Protein AF-G5QBM4-F1 (afdb_monomer_lite)

Radius of gyration: 10.31 Å; chains: 1; bounding box: 19×17×27 Å

pLDDT: mean 95.83, std 4.6, range [71.69, 98.25]

InterPro domains:
  IPR006963 Molybdopterin oxidoreductase, 4Fe-4S domain [PF04879] (1-40)
  IPR006963 Molybdopterin oxidoreductase, 4Fe-4S domain [PS51669] (1-42)
  IPR027467 Molybdopterin oxidoreductase, molybdopterin cofactor binding site [PS00551] (6-23)

Sequence (42 aa):
MKKVVTVCPYCASGCKINLVVDNGKIVRAEAAQGKTNQGKFY

Structure (mmCIF, N/CA/C/O backbone):
data_AF-G5QBM4-F1
#
_entry.id   AF-G5QBM4-F1
#
loop_
_atom_site.group_PDB
_atom_site.id
_atom_site.type_symbol
_atom_site.label_atom_id
_atom_site.label_alt_id
_atom_site.label_comp_id
_atom_site.label_asym_id
_atom_site.label_entity_id
_atom_site.label_seq_id
_atom_site.pdbx_PDB_ins_code
_atom_site.Cartn_x
_atom_site.Cartn_y
_atom_site.Cartn_z
_atom_site.occupancy
_atom_site.B_iso_or_equiv
_atom_site.auth_seq_id
_atom_site.auth_comp_id
_atom_site.auth_asym_id
_atom_site.auth_atom_id
_atom_site.pdbx_PDB_model_num
ATOM 1 N N . MET A 1 1 ? -11.098 7.547 10.200 1.00 88.00 1 MET A N 1
ATOM 2 C CA . MET A 1 1 ? -10.536 7.170 8.884 1.00 88.00 1 MET A CA 1
ATOM 3 C C . MET A 1 1 ? -9.278 7.977 8.521 1.00 88.00 1 MET A C 1
ATOM 5 O O . MET A 1 1 ? -9.350 9.192 8.378 1.00 88.00 1 MET A O 1
ATOM 9 N N . LYS A 1 2 ? 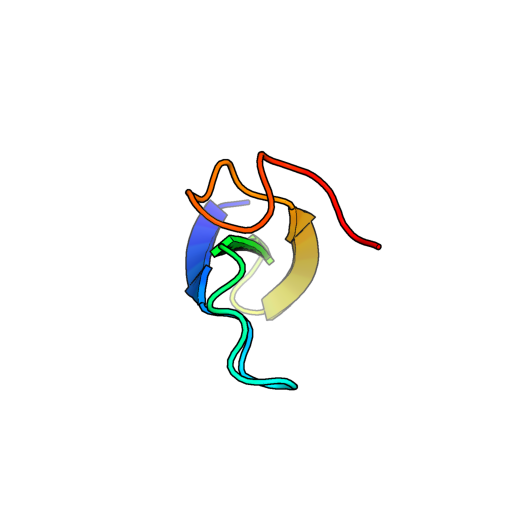-8.122 7.309 8.387 1.00 96.81 2 LYS A N 1
ATOM 10 C CA . LYS A 1 2 ? -6.805 7.876 8.014 1.00 96.81 2 LYS A CA 1
ATOM 11 C C . LYS A 1 2 ? -6.269 7.160 6.771 1.00 96.81 2 LYS A C 1
ATOM 13 O O . LYS A 1 2 ? -6.469 5.957 6.641 1.00 96.81 2 LYS A O 1
ATOM 18 N N . LYS A 1 3 ? -5.555 7.862 5.886 1.00 97.56 3 LYS A N 1
ATOM 19 C CA . LYS A 1 3 ? -4.808 7.244 4.775 1.00 97.56 3 LYS A CA 1
ATOM 20 C C . LYS A 1 3 ? -3.314 7.227 5.093 1.00 97.56 3 LYS A C 1
ATOM 22 O O . LYS A 1 3 ? -2.771 8.240 5.530 1.00 97.56 3 LYS A O 1
ATOM 27 N N . VAL A 1 4 ? -2.662 6.085 4.894 1.00 97.94 4 VAL A N 1
ATOM 28 C CA . VAL A 1 4 ? -1.209 5.920 5.047 1.00 97.94 4 VAL A CA 1
ATOM 29 C C . VAL A 1 4 ? -0.626 5.516 3.700 1.00 97.94 4 VAL A C 1
ATOM 31 O O . VAL A 1 4 ? -0.999 4.477 3.156 1.00 97.94 4 VAL A O 1
ATOM 34 N N . VAL A 1 5 ? 0.281 6.333 3.162 1.00 97.75 5 VAL A N 1
ATOM 35 C CA . VAL A 1 5 ? 0.969 6.030 1.902 1.00 97.75 5 VAL A CA 1
ATOM 36 C C . VAL A 1 5 ? 2.057 4.994 2.161 1.00 97.75 5 VAL A C 1
ATOM 38 O O . VAL A 1 5 ? 2.920 5.198 3.012 1.00 97.75 5 VAL A O 1
ATOM 41 N N . THR A 1 6 ? 2.047 3.909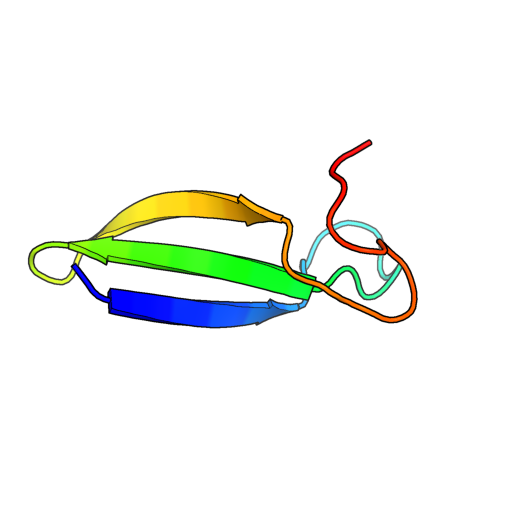 1.395 1.00 97.81 6 THR A N 1
ATOM 42 C CA . THR A 1 6 ? 3.111 2.899 1.401 1.00 97.81 6 THR A CA 1
ATOM 43 C C . THR A 1 6 ? 3.446 2.435 -0.019 1.00 97.81 6 THR A C 1
ATOM 45 O O . THR A 1 6 ? 2.827 2.864 -0.999 1.00 97.81 6 THR A O 1
ATOM 48 N N . VAL A 1 7 ? 4.468 1.593 -0.140 1.00 97.38 7 VAL A N 1
ATOM 49 C CA . VAL A 1 7 ? 4.853 0.921 -1.384 1.00 97.38 7 VAL A CA 1
ATOM 50 C C . VAL A 1 7 ? 4.251 -0.482 -1.401 1.00 97.38 7 VAL A C 1
ATOM 52 O O . VAL A 1 7 ? 4.291 -1.195 -0.401 1.00 97.38 7 VAL A O 1
ATOM 55 N N . CYS A 1 8 ? 3.689 -0.871 -2.542 1.00 96.31 8 CYS A N 1
ATOM 56 C CA . CYS A 1 8 ? 3.164 -2.210 -2.777 1.00 96.31 8 CYS A CA 1
ATOM 57 C C . CYS A 1 8 ? 4.290 -3.270 -2.718 1.00 96.31 8 CYS A C 1
ATOM 59 O O . CYS A 1 8 ? 5.269 -3.129 -3.458 1.00 96.31 8 CYS A O 1
ATOM 61 N N . PRO A 1 9 ? 4.167 -4.330 -1.893 1.00 96.44 9 PRO A N 1
ATOM 62 C CA . PRO A 1 9 ? 5.254 -5.282 -1.646 1.00 96.44 9 PRO A CA 1
ATOM 63 C C . PRO A 1 9 ? 5.329 -6.455 -2.641 1.00 96.44 9 PRO A C 1
ATOM 65 O O . PRO A 1 9 ? 6.147 -7.344 -2.445 1.00 96.44 9 PRO A O 1
ATOM 68 N N . TYR A 1 10 ? 4.484 -6.505 -3.678 1.00 95.50 10 TYR A N 1
ATOM 69 C CA . TYR A 1 10 ? 4.327 -7.716 -4.498 1.00 95.50 10 TYR A CA 1
ATOM 70 C C . TYR A 1 10 ? 5.397 -7.891 -5.588 1.00 95.50 10 TYR A C 1
ATOM 72 O O . TYR A 1 10 ? 6.239 -8.774 -5.501 1.00 95.50 10 TYR A O 1
ATOM 80 N N . CYS A 1 11 ? 5.364 -7.072 -6.639 1.00 94.56 11 CYS A N 1
ATOM 81 C CA . CYS A 1 11 ? 6.111 -7.311 -7.884 1.00 94.56 11 CYS A CA 1
ATOM 82 C C . CYS A 1 11 ? 7.327 -6.389 -8.080 1.00 94.56 11 CYS A C 1
ATOM 84 O O . CYS A 1 11 ? 7.822 -6.248 -9.194 1.00 94.56 11 CYS A O 1
ATOM 86 N N . ALA A 1 12 ? 7.771 -5.703 -7.021 1.00 93.69 12 ALA A N 1
ATOM 87 C CA . ALA A 1 12 ? 8.883 -4.743 -7.039 1.00 93.69 12 ALA A CA 1
ATOM 88 C C . ALA A 1 12 ? 8.734 -3.543 -8.003 1.00 93.69 12 ALA A C 1
ATOM 90 O O . ALA A 1 12 ? 9.633 -2.710 -8.083 1.00 93.69 12 ALA A O 1
ATOM 91 N N . SER A 1 13 ? 7.582 -3.360 -8.662 1.00 94.56 13 SER A N 1
ATOM 92 C CA . SER A 1 13 ? 7.328 -2.195 -9.527 1.00 94.56 13 SER A CA 1
ATOM 93 C C . SER A 1 13 ? 7.332 -0.861 -8.766 1.00 94.56 13 SER A C 1
ATOM 95 O O . SER A 1 13 ? 7.428 0.210 -9.364 1.00 94.56 13 SER A O 1
ATOM 97 N N . GLY A 1 14 ? 7.211 -0.898 -7.436 1.00 96.00 14 GLY A N 1
ATOM 98 C CA . GLY A 1 14 ? 7.257 0.302 -6.603 1.00 96.00 14 GLY A CA 1
ATOM 99 C C . GLY A 1 14 ? 5.968 1.131 -6.636 1.00 96.00 14 GLY A C 1
ATOM 100 O O . GLY A 1 14 ? 6.012 2.342 -6.413 1.00 96.00 14 GLY A O 1
ATOM 101 N N . CYS A 1 15 ? 4.818 0.507 -6.913 1.00 97.44 15 CYS A N 1
ATOM 102 C CA . CYS A 1 15 ? 3.515 1.177 -6.925 1.00 97.44 15 CYS A CA 1
ATOM 103 C C . CYS A 1 15 ? 3.214 1.819 -5.561 1.00 97.44 15 CYS A C 1
ATOM 105 O O . CYS A 1 15 ? 3.388 1.180 -4.519 1.00 97.44 15 CYS A O 1
ATOM 107 N N . LYS A 1 16 ? 2.733 3.067 -5.560 1.00 97.94 16 LYS A N 1
ATOM 108 C CA . LYS A 1 16 ? 2.292 3.757 -4.342 1.00 97.94 16 LYS A CA 1
ATOM 109 C C . LYS A 1 16 ? 0.818 3.472 -4.089 1.00 97.94 16 LYS A C 1
ATOM 111 O O . LYS A 1 16 ? -0.008 3.586 -4.997 1.00 97.94 16 LYS A O 1
ATOM 116 N N . ILE A 1 17 ? 0.490 3.146 -2.842 1.00 98.12 17 ILE A N 1
ATOM 117 C CA . ILE A 1 17 ? -0.877 2.838 -2.411 1.00 98.12 17 ILE A CA 1
ATOM 118 C C . ILE A 1 17 ? -1.209 3.569 -1.113 1.00 98.12 17 ILE A C 1
ATOM 120 O O . ILE A 1 17 ? -0.328 3.807 -0.286 1.00 98.12 17 ILE A O 1
ATOM 124 N N . ASN A 1 18 ? -2.482 3.897 -0.930 1.00 98.00 18 ASN A N 1
ATOM 125 C CA . ASN A 1 18 ? -3.042 4.375 0.324 1.00 98.00 18 ASN A CA 1
ATOM 126 C C . ASN A 1 18 ? -3.682 3.199 1.059 1.00 98.00 18 ASN A C 1
ATOM 128 O O . ASN A 1 18 ? -4.691 2.660 0.605 1.00 98.00 18 ASN A O 1
ATOM 132 N N . LEU A 1 19 ? -3.143 2.835 2.219 1.00 98.12 19 LEU A N 1
ATOM 133 C CA . LEU A 1 19 ? -3.854 1.981 3.164 1.00 98.12 19 LEU A CA 1
ATOM 134 C C . LEU A 1 19 ? -4.837 2.849 3.942 1.00 98.12 19 LEU A C 1
ATOM 136 O O . LEU A 1 19 ? -4.434 3.791 4.632 1.00 98.12 19 LEU A O 1
ATOM 140 N N . VAL A 1 20 ? -6.127 2.556 3.810 1.00 98.06 20 VAL A N 1
ATOM 141 C CA . VAL A 1 20 ? -7.16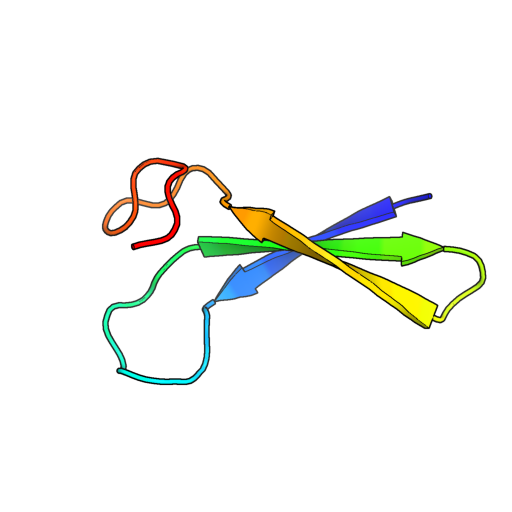9 3.248 4.566 1.00 98.06 20 VAL A CA 1
ATOM 142 C C . VAL A 1 20 ? -7.343 2.525 5.890 1.00 98.06 20 VAL A C 1
ATOM 144 O O . VAL A 1 20 ? -7.731 1.357 5.931 1.00 98.06 20 VAL A O 1
ATOM 147 N N . VAL A 1 21 ? -7.029 3.237 6.965 1.00 98.25 21 VAL A N 1
ATOM 148 C CA . VAL A 1 21 ? -7.090 2.752 8.338 1.00 98.25 21 VAL A CA 1
ATOM 149 C C . VAL A 1 21 ? -8.308 3.354 9.020 1.00 98.25 21 VAL A C 1
ATOM 151 O O . VAL A 1 21 ? -8.481 4.579 9.044 1.00 98.25 21 VAL A O 1
ATOM 154 N N . ASP A 1 22 ? -9.135 2.497 9.600 1.00 98.06 22 ASP A N 1
ATOM 155 C CA . ASP A 1 22 ? -10.272 2.899 10.412 1.00 98.06 22 ASP A CA 1
ATOM 156 C C . ASP A 1 22 ? -10.327 2.066 11.691 1.00 98.06 22 ASP A C 1
ATOM 158 O O . ASP A 1 22 ? -10.120 0.853 11.661 1.00 98.06 22 ASP A O 1
ATOM 162 N N . ASN A 1 23 ? -10.505 2.734 12.833 1.00 97.25 23 ASN A N 1
ATOM 163 C CA . ASN A 1 23 ? -10.444 2.124 14.169 1.00 97.25 23 ASN A CA 1
ATOM 164 C C . ASN A 1 23 ? -9.231 1.189 14.374 1.00 97.25 23 ASN A C 1
ATOM 166 O O . ASN A 1 23 ? -9.353 0.081 14.891 1.00 97.25 23 ASN A O 1
ATOM 170 N N . GLY A 1 24 ? -8.050 1.628 13.922 1.00 96.88 24 GLY A N 1
ATOM 171 C CA . GLY A 1 24 ? -6.790 0.887 14.064 1.00 96.88 24 GLY A CA 1
ATOM 172 C C . GLY A 1 24 ? -6.623 -0.310 13.121 1.00 96.88 24 GLY A C 1
ATOM 173 O O . GLY A 1 24 ? -5.588 -0.970 13.172 1.00 96.88 24 GLY A O 1
ATOM 174 N N . LYS A 1 25 ? -7.592 -0.583 12.240 1.00 97.88 25 LYS A N 1
ATOM 175 C CA . LYS A 1 25 ? -7.545 -1.688 11.273 1.00 97.88 25 LYS A CA 1
ATOM 176 C C . LYS A 1 25 ? -7.457 -1.164 9.846 1.00 97.88 25 LYS A C 1
ATOM 178 O O . LYS A 1 25 ? -8.035 -0.132 9.518 1.00 97.88 25 LYS A O 1
ATOM 183 N N . ILE A 1 26 ? -6.751 -1.889 8.983 1.00 97.88 26 ILE A N 1
ATOM 184 C CA . ILE A 1 26 ? -6.748 -1.621 7.541 1.00 97.88 26 ILE A CA 1
ATOM 185 C C . ILE A 1 26 ? -8.061 -2.158 6.972 1.00 97.88 26 ILE A C 1
ATOM 187 O O . ILE A 1 26 ? -8.349 -3.343 7.118 1.00 97.88 26 ILE A O 1
ATOM 191 N N . VAL A 1 27 ? -8.850 -1.294 6.337 1.00 98.25 27 VAL A N 1
ATOM 192 C CA . VAL A 1 27 ? -10.170 -1.660 5.794 1.00 98.25 27 VAL A CA 1
ATOM 193 C C . VAL A 1 27 ? -10.196 -1.729 4.270 1.00 98.25 27 VAL A C 1
ATOM 195 O O . VAL A 1 27 ? -11.056 -2.397 3.707 1.00 98.25 27 VAL A O 1
ATOM 198 N N . ARG A 1 28 ? -9.263 -1.053 3.588 1.00 97.12 28 ARG A N 1
ATOM 199 C CA . ARG A 1 28 ? -9.080 -1.131 2.129 1.00 97.12 28 ARG A CA 1
ATOM 200 C C . ARG A 1 28 ? -7.718 -0.586 1.704 1.00 97.12 28 ARG A C 1
ATOM 202 O O . ARG A 1 28 ? -7.091 0.181 2.440 1.00 97.12 28 ARG A O 1
ATOM 209 N N . ALA A 1 29 ? -7.304 -0.942 0.493 1.00 97.31 29 ALA A N 1
ATOM 210 C CA . ALA A 1 29 ? -6.179 -0.335 -0.207 1.00 97.31 29 ALA A CA 1
ATOM 211 C C . ALA A 1 29 ? -6.695 0.429 -1.435 1.00 97.31 29 ALA A C 1
ATOM 213 O O . ALA A 1 29 ? -7.504 -0.089 -2.200 1.00 97.31 29 ALA A O 1
ATOM 214 N N . GLU A 1 30 ? -6.234 1.662 -1.620 1.00 97.12 30 GLU A N 1
ATOM 215 C CA . GLU A 1 30 ? -6.563 2.514 -2.767 1.00 97.12 30 GLU A CA 1
ATOM 216 C C . GLU A 1 30 ? -5.281 2.878 -3.520 1.00 97.12 30 GLU A C 1
ATOM 218 O O . GLU A 1 30 ? -4.212 2.999 -2.915 1.00 97.12 30 GLU A O 1
ATOM 223 N N . ALA A 1 31 ? -5.365 3.084 -4.834 1.0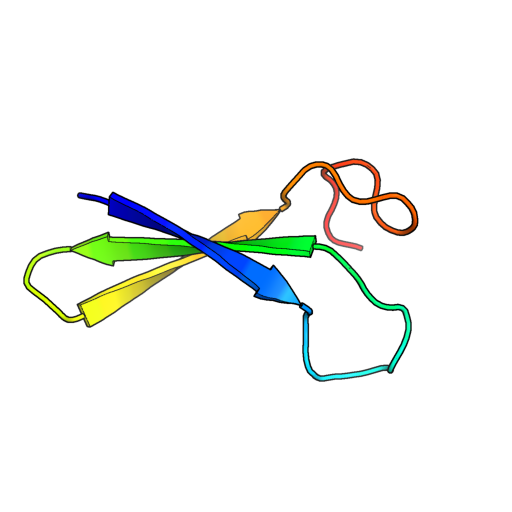0 97.25 31 ALA A N 1
ATOM 224 C CA . ALA A 1 31 ? -4.205 3.511 -5.602 1.00 97.25 31 ALA A CA 1
ATOM 225 C C . ALA A 1 31 ? -3.819 4.935 -5.180 1.00 97.25 31 ALA A C 1
ATOM 227 O O . ALA A 1 31 ? -4.675 5.805 -5.009 1.00 97.25 31 ALA A O 1
ATOM 228 N N . ALA A 1 32 ? -2.525 5.176 -4.987 1.00 97.50 32 ALA A N 1
ATOM 229 C CA . ALA A 1 32 ? -1.993 6.510 -4.742 1.00 97.50 32 ALA A CA 1
ATOM 230 C C . ALA A 1 32 ? -1.208 6.991 -5.964 1.00 97.50 32 ALA A C 1
ATOM 232 O O . ALA A 1 32 ? -0.737 6.193 -6.777 1.00 97.50 32 ALA A O 1
ATOM 233 N N . GLN A 1 33 ? -1.054 8.309 -6.086 1.00 97.62 33 GLN A N 1
ATOM 234 C CA . GLN A 1 33 ? -0.233 8.906 -7.133 1.00 97.62 33 GLN A CA 1
ATOM 235 C C . GLN A 1 33 ? 1.247 8.591 -6.886 1.00 97.62 33 GLN A C 1
ATOM 237 O O . GLN A 1 33 ? 1.913 9.223 -6.067 1.00 97.62 33 GLN A O 1
ATOM 242 N N . GLY A 1 34 ? 1.745 7.563 -7.571 1.00 95.94 34 GLY A N 1
ATOM 243 C CA . GLY A 1 34 ? 3.147 7.160 -7.587 1.00 95.94 34 GLY A CA 1
ATOM 244 C C . GLY A 1 34 ? 3.747 7.280 -8.983 1.00 95.94 34 GLY A C 1
ATOM 245 O O . GLY A 1 34 ? 3.030 7.196 -9.976 1.00 95.94 34 GLY A O 1
ATOM 246 N N . LYS A 1 35 ? 5.077 7.420 -9.063 1.00 96.62 35 LYS A N 1
ATOM 247 C CA . LYS A 1 35 ? 5.801 7.528 -10.343 1.00 96.62 35 LYS A CA 1
ATOM 248 C C . LYS A 1 35 ? 5.503 6.353 -11.280 1.00 96.62 35 LYS A C 1
ATOM 250 O O . LYS A 1 35 ? 5.302 6.568 -12.469 1.00 96.62 35 LYS A O 1
ATOM 255 N N . THR A 1 36 ? 5.448 5.139 -10.733 1.00 95.88 36 THR A N 1
ATOM 256 C CA . THR A 1 36 ? 5.164 3.932 -11.514 1.00 95.88 36 THR A CA 1
ATOM 257 C C . THR A 1 36 ? 3.682 3.808 -11.849 1.00 95.88 36 THR A C 1
ATOM 259 O O . THR A 1 36 ? 3.334 3.672 -13.013 1.00 95.88 36 THR A O 1
ATOM 262 N N . ASN A 1 37 ? 2.805 3.851 -10.838 1.00 96.06 37 ASN A N 1
ATOM 263 C CA . ASN A 1 37 ? 1.407 3.457 -11.012 1.00 96.06 37 ASN A CA 1
ATOM 264 C C . ASN A 1 37 ? 0.435 4.597 -11.345 1.00 96.06 37 ASN A C 1
ATOM 266 O O . ASN A 1 37 ? -0.712 4.326 -11.681 1.00 96.06 37 ASN A O 1
ATOM 270 N N . GLN A 1 38 ? 0.862 5.861 -11.236 1.00 96.94 38 GLN A N 1
ATOM 271 C CA . GLN A 1 38 ? 0.105 7.057 -11.645 1.00 96.94 38 GL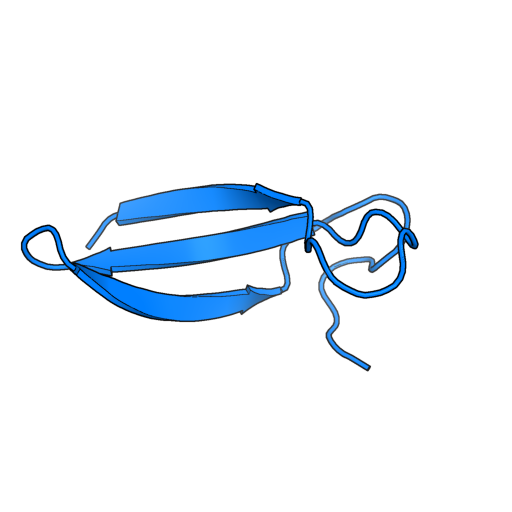N A CA 1
ATOM 272 C C . GLN A 1 38 ? -1.349 7.095 -11.128 1.00 96.94 38 GLN A C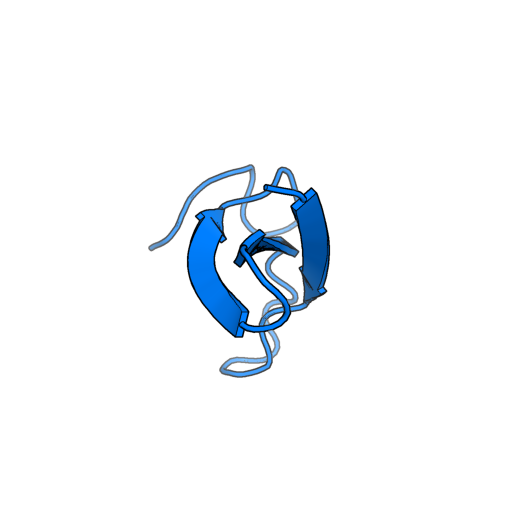 1
ATOM 274 O O . GLN A 1 38 ? -2.267 7.559 -11.807 1.00 96.94 38 GLN A O 1
ATOM 279 N N . GLY A 1 39 ? -1.581 6.571 -9.918 1.00 96.38 39 GLY A N 1
ATOM 280 C CA . GLY A 1 39 ? -2.909 6.517 -9.303 1.00 96.38 39 GLY A CA 1
ATOM 281 C C . GLY A 1 39 ? -3.822 5.403 -9.813 1.00 96.38 39 GLY A C 1
ATOM 282 O O . GLY A 1 39 ? -5.023 5.468 -9.566 1.00 96.38 39 GLY A O 1
ATOM 283 N N . LYS A 1 40 ? -3.288 4.382 -10.491 1.00 95.12 40 LYS A N 1
ATOM 284 C CA . LYS A 1 40 ? -4.046 3.220 -10.974 1.00 95.12 40 LYS A CA 1
ATOM 285 C C . LYS A 1 40 ? -3.591 1.921 -10.307 1.00 95.12 40 LYS A C 1
ATOM 287 O O . LYS A 1 40 ? -2.450 1.800 -9.852 1.00 95.12 40 LYS A O 1
ATOM 292 N N . PHE A 1 41 ? -4.517 0.970 -10.253 1.00 83.81 41 PHE A N 1
ATOM 293 C CA . PHE A 1 41 ? -4.236 -0.451 -10.084 1.00 83.81 41 PHE A CA 1
ATOM 294 C C . PHE A 1 41 ? -4.455 -1.127 -11.431 1.00 83.81 41 PHE A C 1
ATOM 296 O O . PHE A 1 41 ? -5.388 -0.758 -12.146 1.00 83.81 41 PHE A O 1
ATOM 303 N N . TYR A 1 42 ? -3.552 -2.034 -11.779 1.00 71.69 42 TYR A N 1
ATOM 304 C CA . TYR A 1 42 ? -3.614 -2.836 -12.996 1.00 71.69 42 TYR A CA 1
ATOM 305 C C . TYR A 1 42 ? -4.087 -4.236 -12.635 1.00 71.69 42 TYR A C 1
ATOM 307 O O . TYR A 1 42 ? -3.700 -4.688 -11.529 1.00 71.69 42 TYR A O 1
#

Foldseek 3Di:
DDWDWDFDPPPPLRFIWTQDDDPNDRDDIFGDCDPRQRRDDD

Organism: NCBI:txid913242

Secondary structure (DSSP, 8-state):
-EEEEEE--SSSS--EEEEEEETTEEEEEEE---TTTTT---